Protein AF-A0A328E0W6-F1 (afdb_monomer)

Solvent-accessible surface area (backbone atoms only — not comparable to full-atom values): 5269 Å² total; per-residue (Å²): 118,69,72,60,53,55,52,51,52,51,53,48,50,55,51,46,56,66,42,47,59,57,51,48,51,52,49,50,51,50,49,52,50,52,48,52,48,50,48,52,49,51,49,50,40,51,71,44,63,61,47,48,55,67,72,43,56,86,66,69,67,68,70,70,75,68,81,79,61,64,68,66,53,48,58,52,52,54,50,52,54,55,51,53,58,56,61,63,71,76,112

Foldseek 3Di:
DVVVVVVVVVVVVVVCVVCCVVVVVVVVVVCVVVVVVVVVVVVVCVVVCNVVVVVVPPPPPPVPPPPPPPVVVVVVVVVVVVVVVVVVVVD

Mean predicted aligned error: 18.53 Å

Structure (mmCIF, N/CA/C/O backbone):
data_AF-A0A328E0W6-F1
#
_entry.id   AF-A0A328E0W6-F1
#
loop_
_atom_site.group_PDB
_atom_site.id
_atom_site.type_symbol
_atom_site.label_atom_id
_atom_site.label_alt_id
_atom_site.label_comp_id
_atom_site.label_asym_id
_atom_site.label_entity_id
_atom_site.label_seq_id
_atom_site.pdbx_PDB_ins_code
_atom_site.Cartn_x
_atom_site.Cartn_y
_atom_site.Cartn_z
_atom_site.occupancy
_atom_site.B_iso_or_equiv
_atom_site.auth_seq_id
_atom_site.auth_comp_id
_atom_site.auth_asym_id
_atom_site.auth_atom_id
_atom_site.pdbx_PDB_model_num
ATOM 1 N N . MET A 1 1 ? 36.491 2.032 -21.339 1.00 64.88 1 MET A N 1
ATOM 2 C CA . MET A 1 1 ? 35.543 1.587 -20.295 1.00 64.88 1 MET A CA 1
ATOM 3 C C . MET A 1 1 ? 34.251 2.400 -20.324 1.00 64.88 1 MET A C 1
ATOM 5 O O . MET A 1 1 ? 33.243 1.828 -19.932 1.00 64.88 1 MET A O 1
ATOM 9 N N . GLU A 1 2 ? 34.231 3.629 -20.877 1.00 71.38 2 GLU A N 1
ATOM 10 C CA . GLU A 1 2 ? 33.019 4.475 -20.901 1.00 71.38 2 GLU A CA 1
ATOM 11 C C . GLU A 1 2 ? 31.797 3.960 -21.646 1.00 71.38 2 GLU A C 1
ATOM 13 O O . GLU A 1 2 ? 30.682 3.937 -21.124 1.00 71.38 2 GLU A O 1
ATOM 18 N N . GLU A 1 3 ? 32.030 3.381 -22.804 1.00 72.88 3 GLU A N 1
ATOM 19 C CA . GLU A 1 3 ? 30.980 2.811 -23.641 1.00 72.88 3 GLU A CA 1
ATOM 20 C C . GLU A 1 3 ? 30.210 1.660 -22.948 1.00 72.88 3 GLU A C 1
ATOM 22 O O . GLU A 1 3 ? 29.009 1.464 -23.155 1.00 72.88 3 GLU A O 1
ATOM 27 N N . SER A 1 4 ? 30.877 0.904 -22.068 1.00 76.19 4 SER A N 1
ATOM 28 C CA . SER A 1 4 ? 30.288 -0.252 -21.375 1.00 76.19 4 SER A CA 1
ATOM 29 C C . SER A 1 4 ? 29.284 0.138 -20.286 1.00 76.19 4 SER A C 1
ATOM 31 O O . SER A 1 4 ? 28.288 -0.555 -20.106 1.00 76.19 4 SER A O 1
ATOM 33 N N . TYR A 1 5 ? 29.485 1.247 -19.566 1.00 77.19 5 TYR A N 1
ATOM 34 C CA . TYR A 1 5 ? 28.499 1.677 -18.563 1.00 77.19 5 TYR A CA 1
ATOM 35 C C . TYR A 1 5 ? 27.275 2.319 -19.188 1.00 77.19 5 TYR A C 1
ATOM 37 O O . TYR A 1 5 ? 26.177 2.127 -18.669 1.00 77.19 5 TYR A O 1
ATOM 45 N N . LEU A 1 6 ? 27.439 3.041 -20.298 1.00 81.62 6 LEU A N 1
ATOM 46 C CA . LEU A 1 6 ? 26.318 3.638 -21.023 1.00 81.62 6 LEU A CA 1
ATOM 47 C C . LEU A 1 6 ? 25.405 2.559 -21.619 1.00 81.62 6 LEU A C 1
ATOM 49 O O . LEU A 1 6 ? 24.182 2.655 -21.529 1.00 81.62 6 LEU A O 1
ATOM 53 N N . THR A 1 7 ? 25.984 1.483 -22.153 1.00 80.56 7 THR A N 1
ATOM 54 C CA . THR A 1 7 ? 25.224 0.333 -22.673 1.00 80.56 7 THR A CA 1
ATOM 55 C C . THR A 1 7 ? 24.525 -0.458 -21.567 1.00 80.56 7 THR A C 1
ATOM 57 O O . THR A 1 7 ? 23.355 -0.818 -21.724 1.00 80.56 7 THR A O 1
ATOM 60 N N . LEU A 1 8 ? 25.183 -0.669 -20.422 1.00 80.06 8 LEU A N 1
ATOM 61 C CA . LEU A 1 8 ? 24.582 -1.298 -19.240 1.00 80.06 8 LEU A CA 1
ATOM 62 C C . LEU A 1 8 ? 23.430 -0.468 -18.655 1.00 80.06 8 LEU A C 1
ATOM 64 O O . LEU A 1 8 ? 22.354 -1.016 -18.428 1.00 80.06 8 LEU A O 1
ATOM 68 N N . THR A 1 9 ? 23.620 0.839 -18.446 1.00 80.62 9 THR A N 1
ATOM 69 C CA . THR A 1 9 ? 22.577 1.735 -17.903 1.00 80.62 9 THR A CA 1
ATOM 70 C C . THR A 1 9 ? 21.410 1.921 -18.866 1.00 80.62 9 THR A C 1
ATOM 72 O O . THR A 1 9 ? 20.261 1.867 -18.432 1.00 80.62 9 THR A O 1
ATOM 75 N N . SER A 1 10 ? 21.675 2.062 -20.168 1.00 81.94 10 SER A N 1
ATOM 76 C CA . SER A 1 10 ? 20.634 2.120 -21.201 1.00 81.94 10 SER A CA 1
ATOM 77 C C . SER A 1 10 ? 19.813 0.827 -21.238 1.00 81.94 10 SER A C 1
ATOM 79 O O . SER A 1 10 ? 18.587 0.872 -21.133 1.00 81.94 10 SER A O 1
ATOM 81 N N . SER A 1 11 ? 20.468 -0.340 -21.264 1.00 80.31 11 SER A N 1
ATOM 82 C CA . SER A 1 11 ? 19.780 -1.642 -21.240 1.00 80.31 11 SER A CA 1
ATOM 83 C C . SER A 1 11 ? 18.927 -1.819 -19.982 1.00 80.31 11 SER A C 1
ATOM 85 O O . SER A 1 11 ? 17.795 -2.293 -20.061 1.00 80.31 11 SER A O 1
ATOM 87 N N . TRP A 1 12 ? 19.435 -1.380 -18.827 1.00 79.25 12 TRP A N 1
ATOM 88 C CA . TRP A 1 12 ? 18.694 -1.379 -17.565 1.00 79.25 12 TRP A CA 1
ATOM 89 C C . TRP A 1 12 ? 17.482 -0.447 -17.587 1.00 79.25 12 TRP A C 1
ATOM 91 O O . TRP A 1 12 ? 16.429 -0.813 -17.071 1.00 79.25 12 TRP A O 1
ATOM 101 N N . ALA A 1 13 ? 17.596 0.734 -18.198 1.00 83.31 13 ALA A N 1
ATOM 102 C CA . ALA A 1 13 ? 16.485 1.669 -18.339 1.00 83.31 13 ALA A CA 1
ATOM 103 C C . ALA A 1 13 ? 15.363 1.084 -19.211 1.00 83.31 13 ALA A C 1
ATOM 105 O O . ALA A 1 13 ? 14.194 1.167 -18.836 1.00 83.31 13 ALA A O 1
ATOM 106 N N . TYR A 1 14 ? 15.705 0.418 -20.319 1.00 81.75 14 TYR A N 1
ATOM 107 C CA . TYR A 1 14 ? 14.731 -0.289 -21.159 1.00 81.75 14 TYR A CA 1
ATOM 108 C C . TYR A 1 14 ? 14.069 -1.459 -20.431 1.00 81.75 14 TYR A C 1
ATOM 110 O O . TYR A 1 14 ? 12.846 -1.596 -20.490 1.00 81.75 14 TYR A O 1
ATOM 118 N N . LEU A 1 15 ? 14.851 -2.264 -19.700 1.00 82.56 15 LEU A N 1
ATOM 119 C CA . LEU A 1 15 ? 14.316 -3.328 -18.849 1.00 82.56 15 LEU A CA 1
ATOM 120 C C . LEU A 1 15 ? 13.328 -2.751 -17.835 1.00 82.56 15 LEU A C 1
ATOM 122 O O . LEU A 1 15 ? 12.198 -3.220 -17.719 1.00 82.56 15 LEU A O 1
ATOM 126 N N . SER A 1 16 ? 13.740 -1.697 -17.135 1.00 81.50 16 SER A N 1
ATOM 127 C CA . SER A 1 16 ? 12.929 -1.057 -16.110 1.00 81.50 16 SER A CA 1
ATOM 128 C C . SER A 1 16 ? 11.640 -0.497 -16.705 1.00 81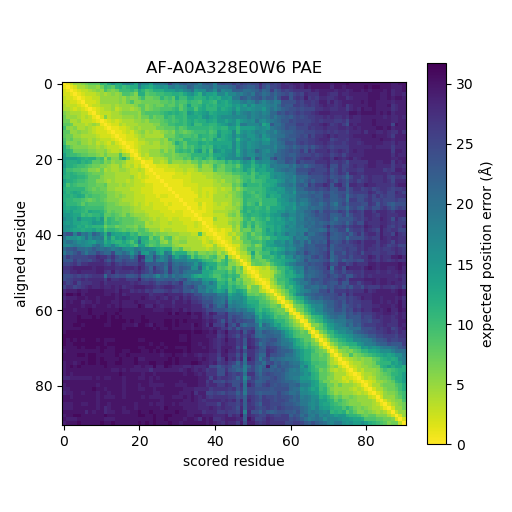.50 16 SER A C 1
ATOM 130 O O . SER A 1 16 ? 10.585 -0.749 -16.152 1.00 81.50 16 SER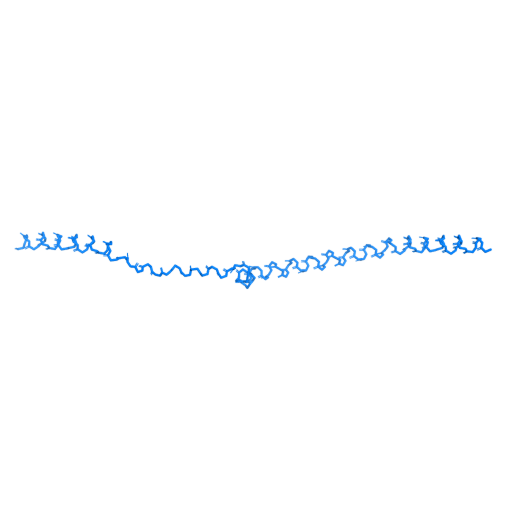 A O 1
ATOM 132 N N . LEU A 1 17 ? 11.653 0.149 -17.877 1.00 81.00 17 LEU A N 1
ATOM 133 C CA . LEU A 1 17 ? 10.430 0.613 -18.553 1.00 81.00 17 LEU A CA 1
ATOM 134 C C . LEU A 1 17 ? 9.498 -0.536 -18.970 1.00 81.00 17 LEU A C 1
ATOM 136 O O . LEU A 1 17 ? 8.274 -0.420 -18.839 1.00 81.00 17 LEU A O 1
ATOM 140 N N . PHE A 1 18 ? 10.068 -1.644 -19.447 1.00 80.25 18 PHE A N 1
ATOM 141 C CA . PHE A 1 18 ? 9.314 -2.832 -19.841 1.00 80.25 18 PHE A CA 1
ATOM 142 C C . PHE A 1 18 ? 8.675 -3.538 -18.643 1.00 80.25 18 PHE A C 1
ATOM 144 O O . PHE A 1 18 ? 7.569 -4.051 -18.771 1.00 80.25 18 PHE A O 1
ATOM 151 N N . PHE A 1 19 ? 9.327 -3.522 -17.479 1.00 79.88 19 PHE A N 1
ATOM 152 C CA . PHE A 1 19 ? 8.817 -4.115 -16.244 1.00 79.88 19 PHE A CA 1
ATOM 153 C C . PHE A 1 19 ? 7.931 -3.162 -15.441 1.00 79.88 19 PHE A C 1
ATOM 155 O O . PHE A 1 19 ? 6.910 -3.589 -14.914 1.00 79.88 19 PHE A O 1
ATOM 162 N N . ILE A 1 20 ? 8.249 -1.869 -15.391 1.00 82.06 20 ILE A N 1
ATOM 163 C CA . ILE A 1 20 ? 7.484 -0.844 -14.672 1.00 82.06 20 ILE A CA 1
ATOM 164 C C . ILE A 1 20 ? 6.043 -0.832 -15.159 1.00 82.06 20 ILE A C 1
ATOM 166 O O . ILE A 1 20 ? 5.144 -0.847 -14.330 1.00 82.06 20 ILE A O 1
ATOM 170 N N . ARG A 1 21 ? 5.791 -0.863 -16.473 1.0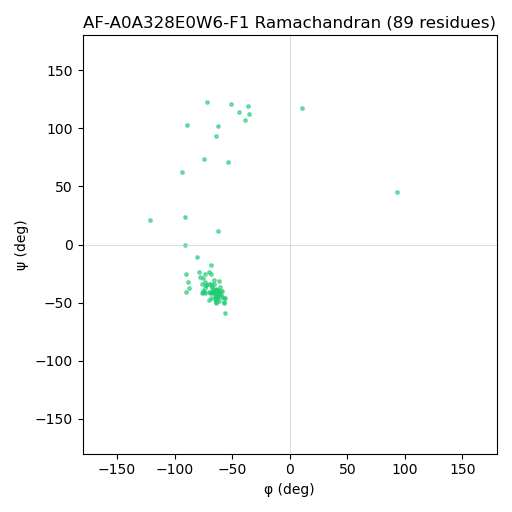0 77.75 21 ARG A N 1
ATOM 171 C CA . ARG A 1 21 ? 4.421 -0.857 -17.016 1.00 77.75 21 ARG A CA 1
ATOM 172 C C . ARG A 1 21 ? 3.544 -2.011 -16.490 1.00 77.75 21 ARG A C 1
ATOM 174 O O . ARG A 1 21 ? 2.514 -1.724 -15.885 1.00 77.75 21 ARG A O 1
ATOM 181 N N . PRO A 1 22 ? 3.908 -3.289 -16.678 1.00 83.94 22 PRO A N 1
ATOM 182 C CA . PRO A 1 22 ? 3.103 -4.417 -16.222 1.00 83.94 22 PRO A CA 1
ATOM 183 C C . PRO A 1 22 ? 3.201 -4.653 -14.711 1.00 83.94 22 PRO A C 1
ATOM 185 O O . PRO A 1 22 ? 2.179 -4.893 -14.075 1.00 83.94 22 PRO A O 1
ATOM 188 N N . ILE A 1 23 ? 4.389 -4.552 -14.106 1.00 90.06 23 ILE A N 1
ATOM 189 C CA . ILE A 1 23 ? 4.565 -4.813 -12.671 1.00 90.06 23 ILE A CA 1
ATOM 190 C C . ILE A 1 23 ? 3.851 -3.746 -11.845 1.00 90.06 23 ILE A C 1
ATOM 192 O O . ILE A 1 23 ? 3.178 -4.098 -10.880 1.00 90.06 23 I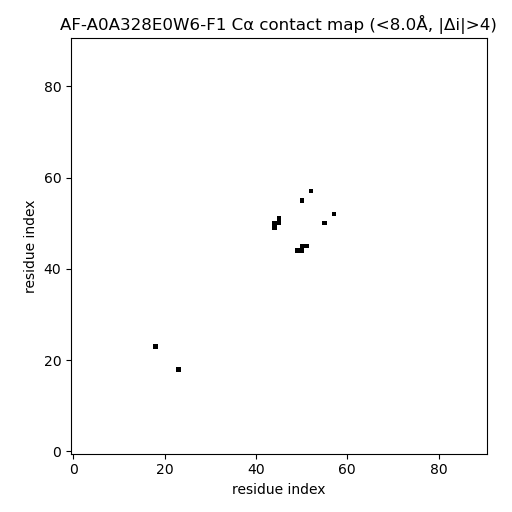LE A O 1
ATOM 196 N N . SER A 1 24 ? 3.920 -2.464 -12.227 1.00 87.62 24 SER A N 1
ATOM 197 C CA . SER A 1 24 ? 3.175 -1.424 -11.505 1.00 87.62 24 SER A CA 1
ATOM 198 C C . SER A 1 24 ? 1.670 -1.640 -11.601 1.00 87.62 24 SER A C 1
ATOM 200 O O . SER A 1 24 ? 0.999 -1.488 -10.590 1.00 87.62 24 SER A O 1
ATOM 202 N N . ALA A 1 25 ? 1.143 -2.057 -12.758 1.00 90.62 25 ALA A N 1
ATOM 203 C CA . ALA A 1 25 ? -0.276 -2.358 -12.915 1.00 90.62 25 ALA A CA 1
ATOM 204 C C . ALA A 1 25 ? -0.7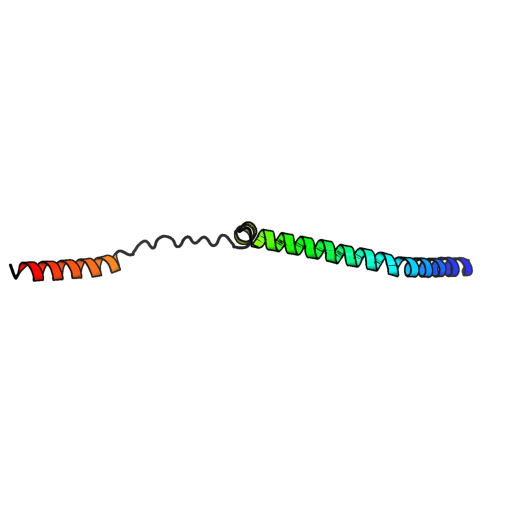04 -3.537 -12.029 1.00 90.62 25 ALA A C 1
ATOM 206 O O . ALA A 1 25 ? -1.712 -3.447 -11.332 1.00 90.62 25 ALA A O 1
ATOM 207 N N . ILE A 1 26 ? 0.082 -4.617 -12.000 1.00 92.88 26 ILE A N 1
ATOM 208 C CA . ILE A 1 26 ? -0.191 -5.792 -11.163 1.00 92.88 26 ILE A CA 1
ATOM 209 C C . ILE A 1 26 ? -0.130 -5.419 -9.684 1.00 92.88 26 ILE A C 1
ATOM 211 O O . ILE A 1 26 ? -1.069 -5.711 -8.949 1.00 92.88 26 ILE A O 1
ATOM 215 N N . ILE A 1 27 ? 0.939 -4.742 -9.253 1.00 93.62 27 ILE A N 1
ATOM 216 C CA . ILE A 1 27 ? 1.072 -4.266 -7.876 1.00 93.62 27 ILE A CA 1
ATOM 217 C C . ILE A 1 27 ? -0.111 -3.370 -7.547 1.00 93.62 27 ILE A C 1
ATOM 219 O O . ILE A 1 27 ? -0.774 -3.625 -6.561 1.00 93.62 27 ILE A O 1
ATOM 223 N N . PHE A 1 28 ? -0.438 -2.391 -8.386 1.00 93.38 28 PHE A N 1
ATOM 224 C CA . PHE A 1 28 ? -1.542 -1.464 -8.161 1.00 93.38 28 PHE A CA 1
ATOM 225 C C . PHE A 1 28 ? -2.882 -2.181 -7.971 1.00 93.38 28 PHE A C 1
ATOM 227 O O . PHE A 1 28 ? -3.602 -1.889 -7.015 1.00 93.38 28 PHE A O 1
ATOM 234 N N . VAL A 1 29 ? -3.193 -3.158 -8.826 1.00 95.06 29 VAL A N 1
ATOM 235 C CA . VAL A 1 29 ? -4.402 -3.982 -8.696 1.00 95.06 29 VAL A CA 1
ATOM 236 C C . VAL A 1 29 ? -4.367 -4.806 -7.410 1.00 95.06 29 VAL A C 1
ATOM 238 O O . VAL A 1 29 ? -5.363 -4.837 -6.692 1.00 95.06 29 VAL A O 1
ATOM 241 N N . LEU A 1 30 ? -3.234 -5.426 -7.071 1.00 95.38 30 LEU A N 1
ATOM 242 C CA . LEU A 1 30 ? -3.072 -6.160 -5.814 1.00 95.38 30 LEU A CA 1
ATOM 243 C C . LEU A 1 30 ? -3.227 -5.241 -4.598 1.00 95.38 30 LEU A C 1
ATOM 245 O O . LEU A 1 30 ? -3.889 -5.623 -3.636 1.00 95.38 30 LEU A O 1
ATOM 249 N N . THR A 1 31 ? -2.686 -4.022 -4.637 1.00 94.31 31 THR A N 1
ATOM 250 C CA . THR A 1 31 ? -2.834 -3.040 -3.562 1.00 94.31 31 THR A CA 1
ATOM 251 C C . THR A 1 31 ? -4.295 -2.656 -3.403 1.00 94.31 31 THR A C 1
ATOM 253 O O . THR A 1 31 ? -4.785 -2.656 -2.283 1.00 94.31 31 THR A O 1
ATOM 256 N N . LEU A 1 32 ? -5.015 -2.378 -4.496 1.00 94.12 32 LEU A N 1
ATOM 257 C CA . LEU A 1 32 ? -6.449 -2.079 -4.450 1.00 94.12 32 LEU A CA 1
ATOM 258 C C . LEU A 1 32 ? -7.269 -3.268 -3.940 1.00 94.12 32 LEU A C 1
ATOM 260 O O . LEU A 1 32 ? -8.190 -3.073 -3.150 1.00 94.12 32 LEU A O 1
ATOM 264 N N . LEU A 1 33 ? -6.916 -4.490 -4.342 1.00 95.31 33 LEU A N 1
ATOM 265 C CA . LEU A 1 33 ? -7.573 -5.716 -3.898 1.00 95.31 33 LEU A CA 1
ATOM 266 C C . LEU A 1 33 ? -7.380 -5.935 -2.393 1.00 95.31 33 LEU A C 1
ATOM 268 O O . LEU A 1 33 ? -8.354 -6.124 -1.669 1.00 95.31 33 LEU A O 1
ATOM 272 N N . VAL A 1 34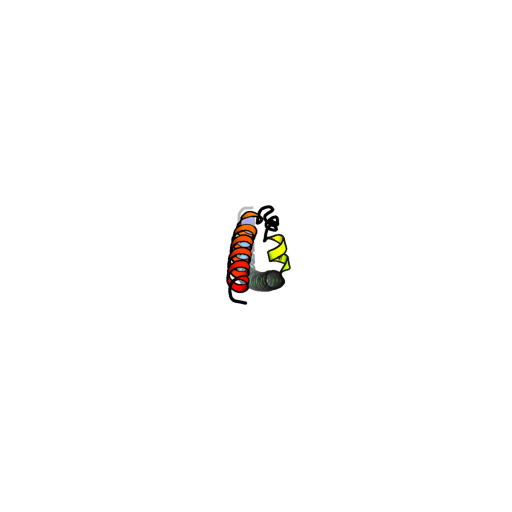 ? -6.138 -5.861 -1.907 1.00 94.06 34 VAL A N 1
ATOM 273 C CA . VAL A 1 34 ? -5.809 -6.005 -0.482 1.00 94.06 34 VAL A CA 1
ATOM 274 C C . VAL A 1 34 ? -6.386 -4.847 0.319 1.00 94.06 34 VAL A C 1
ATOM 276 O O . VAL A 1 34 ? -6.911 -5.066 1.403 1.00 94.06 34 VAL A O 1
ATOM 279 N N . PHE A 1 35 ? -6.341 -3.621 -0.200 1.00 92.12 35 PHE A N 1
ATOM 280 C CA . PHE A 1 35 ? -6.909 -2.459 0.474 1.00 92.12 35 PHE A CA 1
ATOM 281 C C . PHE A 1 35 ? -8.426 -2.579 0.585 1.00 92.12 35 PHE A C 1
ATOM 283 O O . PHE A 1 35 ? -8.952 -2.401 1.675 1.00 92.12 35 PHE A O 1
ATOM 290 N N . GLY A 1 36 ? -9.123 -2.957 -0.491 1.00 91.75 36 GLY A N 1
ATOM 291 C CA . GLY A 1 36 ? -10.561 -3.232 -0.477 1.00 91.75 36 GLY A CA 1
ATOM 292 C C . GLY A 1 36 ? -10.928 -4.383 0.460 1.00 91.75 36 GLY A C 1
ATOM 293 O O . GLY A 1 36 ? -11.886 -4.271 1.222 1.00 91.75 36 GLY A O 1
ATOM 294 N N . TRP A 1 37 ? -10.120 -5.446 0.482 1.00 90.62 37 TRP A N 1
ATOM 295 C CA . TRP A 1 37 ? -10.274 -6.568 1.406 1.00 90.62 37 TRP A CA 1
ATOM 296 C C . TRP A 1 37 ? -10.065 -6.158 2.866 1.00 90.62 37 TRP A C 1
ATOM 298 O O . TRP A 1 37 ? -10.887 -6.480 3.716 1.00 90.62 37 TRP A O 1
ATOM 308 N N . LEU A 1 38 ? -9.007 -5.402 3.172 1.00 86.44 38 LEU A N 1
ATOM 309 C CA . LEU A 1 38 ? -8.738 -4.874 4.510 1.00 86.44 38 LEU A CA 1
ATOM 310 C C . LEU A 1 38 ? -9.796 -3.862 4.940 1.00 86.44 38 LEU A C 1
ATOM 312 O O . LEU A 1 38 ? -10.124 -3.807 6.121 1.00 86.44 38 LEU A O 1
ATOM 316 N N . LEU A 1 39 ? -10.346 -3.072 4.016 1.00 84.81 39 LEU A N 1
ATOM 317 C CA . LEU A 1 39 ? -11.444 -2.154 4.301 1.00 84.81 39 LEU A CA 1
ATOM 318 C C . LEU A 1 39 ? -12.719 -2.926 4.622 1.00 84.81 39 LEU A C 1
ATOM 320 O O . LEU A 1 39 ? -13.354 -2.631 5.628 1.00 84.81 39 LEU A O 1
ATOM 324 N N . ALA A 1 40 ? -13.052 -3.944 3.825 1.00 86.81 40 ALA A N 1
ATOM 325 C CA . ALA A 1 40 ? -14.168 -4.843 4.094 1.00 86.81 40 ALA A CA 1
ATOM 326 C C . ALA A 1 40 ? -13.979 -5.557 5.435 1.00 86.81 40 ALA A C 1
ATOM 328 O O . ALA A 1 40 ? -14.892 -5.580 6.250 1.00 86.81 40 ALA A O 1
ATOM 329 N N . TRP A 1 41 ? -12.770 -6.042 5.716 1.00 84.44 41 TRP A N 1
ATOM 330 C CA . TRP A 1 41 ? -12.415 -6.658 6.988 1.00 84.44 41 TRP A CA 1
ATOM 331 C C . TRP A 1 41 ? -12.539 -5.666 8.145 1.00 84.44 41 TRP A C 1
ATOM 333 O O . TRP A 1 41 ? -13.107 -5.992 9.179 1.00 84.44 41 TRP A O 1
ATOM 343 N N . LYS A 1 42 ? -12.049 -4.434 7.991 1.00 77.88 42 LYS A N 1
ATOM 344 C CA . LYS A 1 42 ? -12.122 -3.382 9.011 1.00 77.88 42 LYS A CA 1
ATOM 345 C C . LYS A 1 42 ? -13.554 -2.914 9.247 1.00 77.88 42 LYS A C 1
ATOM 347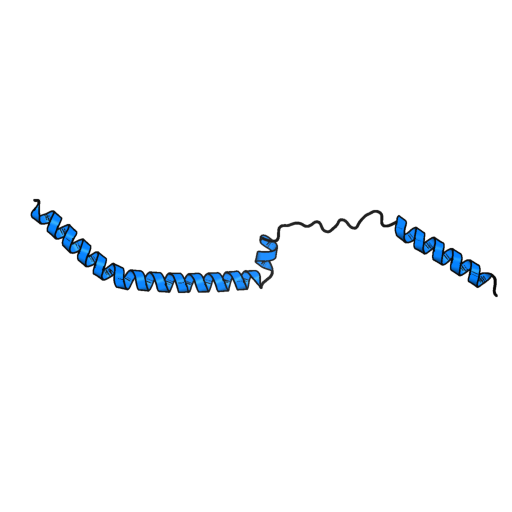 O O . LYS A 1 42 ? -13.893 -2.654 10.391 1.00 77.88 42 LYS A O 1
ATOM 352 N N . LEU A 1 43 ? -14.387 -2.840 8.209 1.00 74.38 43 LEU A N 1
ATOM 353 C CA . LEU A 1 43 ? -15.818 -2.546 8.309 1.00 74.38 43 LEU A CA 1
ATOM 354 C C . LEU A 1 43 ? -16.584 -3.705 8.945 1.00 74.38 43 LEU A C 1
ATOM 356 O O . LEU A 1 43 ? -17.406 -3.459 9.817 1.00 74.38 43 LEU A O 1
ATOM 360 N N . VAL A 1 44 ? -16.268 -4.953 8.595 1.00 75.12 44 VAL A N 1
ATOM 361 C CA . VAL A 1 44 ? -16.773 -6.156 9.277 1.00 75.12 44 VAL A CA 1
ATOM 362 C C . VAL A 1 44 ? -16.382 -6.131 10.753 1.00 75.12 44 VAL A C 1
ATOM 364 O O . VAL A 1 44 ? -17.235 -6.329 11.607 1.00 75.12 44 VAL A O 1
ATOM 367 N N . LEU A 1 45 ? -15.130 -5.801 11.072 1.00 66.19 45 LEU A N 1
ATOM 368 C CA . LEU A 1 45 ? -14.641 -5.622 12.442 1.00 66.19 45 LEU A CA 1
ATOM 369 C C . LEU A 1 45 ? -15.226 -4.394 13.159 1.00 66.19 45 LEU A C 1
ATOM 371 O O . LEU A 1 45 ? -15.101 -4.304 14.378 1.00 66.19 45 LEU A O 1
ATOM 375 N N . VAL A 1 46 ? -15.793 -3.435 12.423 1.00 62.56 46 VAL A N 1
ATOM 376 C CA . VAL A 1 46 ? -16.513 -2.272 12.966 1.00 62.56 46 VAL A CA 1
ATOM 377 C C . VAL A 1 46 ? -17.994 -2.590 13.170 1.00 62.56 46 VAL A C 1
ATOM 379 O O . VAL A 1 46 ? -18.601 -2.066 14.095 1.00 62.56 46 VAL A O 1
ATOM 382 N N . HIS A 1 47 ? -18.578 -3.446 12.327 1.00 65.50 47 HIS A N 1
ATOM 383 C CA . HIS A 1 47 ? -19.953 -3.929 12.448 1.00 65.50 47 HIS A CA 1
ATOM 384 C C . HIS A 1 47 ? -20.096 -4.971 13.548 1.00 65.50 47 HIS A C 1
ATOM 386 O O . HIS A 1 47 ? -21.059 -4.941 14.311 1.00 65.50 47 HIS A O 1
ATOM 392 N N . VAL A 1 48 ? -19.126 -5.875 13.657 1.00 60.88 48 VAL A N 1
ATOM 393 C CA . VAL A 1 48 ? -18.958 -6.675 14.859 1.00 60.88 48 VAL A CA 1
ATOM 394 C C . VAL A 1 48 ? -18.420 -5.712 15.925 1.00 60.88 48 VAL A C 1
ATOM 396 O O . VAL A 1 48 ? -17.380 -5.109 15.696 1.00 60.88 48 VAL A O 1
ATOM 399 N N . PRO A 1 49 ? -19.071 -5.536 17.083 1.00 60.47 49 PRO A N 1
ATOM 400 C CA . PRO A 1 49 ? -18.754 -4.498 18.077 1.00 60.47 49 PRO A CA 1
ATOM 401 C C . PRO A 1 49 ? -17.349 -4.578 18.718 1.00 60.47 49 PRO A C 1
ATOM 403 O O . PRO A 1 49 ? -17.076 -3.859 19.670 1.00 60.47 49 PRO A O 1
ATOM 406 N N . LEU A 1 50 ? -16.434 -5.398 18.200 1.00 62.78 50 LEU A N 1
ATOM 407 C CA . LEU A 1 50 ? -15.103 -5.656 18.742 1.00 62.78 50 LEU A CA 1
ATOM 408 C C . LEU A 1 50 ? -14.151 -4.457 18.611 1.00 62.78 50 LEU A C 1
ATOM 410 O O . LEU A 1 50 ? -13.502 -4.088 19.585 1.00 62.78 50 LEU A O 1
ATOM 414 N N . VAL A 1 51 ? -14.050 -3.803 17.446 1.00 63.69 51 VAL A N 1
ATOM 415 C CA . VAL A 1 51 ? -13.130 -2.652 17.303 1.00 63.69 51 VAL A CA 1
ATOM 416 C C . VAL A 1 51 ? -13.717 -1.387 17.925 1.00 63.69 51 VAL A C 1
ATOM 418 O O . VAL A 1 51 ? -12.961 -0.576 18.447 1.00 63.69 51 VAL A O 1
ATOM 421 N N . GLN A 1 52 ? -15.044 -1.240 17.979 1.00 61.34 52 GLN A N 1
ATOM 422 C CA . GLN A 1 52 ? -15.695 -0.208 18.795 1.00 61.34 52 GLN A CA 1
ATOM 423 C C . GLN A 1 52 ? -15.576 -0.470 20.305 1.00 61.34 52 GLN A C 1
ATOM 425 O O . GLN A 1 52 ? -15.615 0.495 21.050 1.00 61.34 52 GLN A O 1
ATOM 430 N N . GLU A 1 53 ? -15.376 -1.704 20.775 1.00 62.28 53 GLU A N 1
ATOM 431 C CA . GLU A 1 53 ? -15.008 -1.993 22.175 1.00 62.28 53 GLU A CA 1
ATOM 432 C C . GLU A 1 53 ? -13.536 -1.672 22.491 1.00 62.28 53 GLU A C 1
ATOM 434 O O . GLU A 1 53 ? -13.209 -1.336 23.628 1.00 62.28 53 GLU A O 1
ATOM 439 N N . ILE A 1 54 ? -12.638 -1.764 21.501 1.00 68.31 54 ILE A N 1
ATOM 440 C CA . ILE A 1 54 ? -11.192 -1.527 21.677 1.00 68.31 54 ILE A CA 1
ATOM 441 C C . ILE A 1 54 ? -10.827 -0.047 21.435 1.00 68.31 54 ILE A C 1
ATOM 443 O O . ILE A 1 54 ? -10.037 0.525 22.185 1.00 68.31 54 ILE A O 1
ATOM 447 N N . PHE A 1 55 ? -11.418 0.599 20.419 1.00 57.72 55 PHE A N 1
ATOM 448 C CA . PHE A 1 55 ? -11.278 2.037 20.121 1.00 57.72 55 PHE A CA 1
ATOM 449 C C . PHE A 1 55 ? -12.330 2.905 20.808 1.00 57.72 55 PHE A C 1
ATOM 451 O O . PHE A 1 55 ? -12.065 4.072 21.101 1.00 57.72 55 PHE A O 1
ATOM 458 N N . GLY A 1 56 ? -13.497 2.352 21.134 1.00 53.88 56 GLY A N 1
ATOM 459 C CA . GLY A 1 56 ? -14.332 2.878 22.204 1.00 53.88 56 GLY A CA 1
ATOM 460 C C . GLY A 1 56 ? -13.684 2.488 23.512 1.00 53.88 56 GLY A C 1
ATOM 461 O O . GLY A 1 56 ? -14.143 1.593 24.211 1.00 53.88 56 GLY A O 1
ATOM 462 N N . LEU A 1 57 ? -12.579 3.186 23.786 1.00 52.44 57 LEU A N 1
ATOM 463 C CA . LEU A 1 57 ? -12.184 3.686 25.082 1.00 52.44 57 LEU A CA 1
ATOM 464 C C . LEU A 1 57 ? -13.074 3.099 26.174 1.00 52.44 57 LEU A C 1
ATOM 466 O O . LEU A 1 57 ? -14.267 3.403 26.245 1.00 52.44 57 LEU A O 1
ATOM 470 N N . LYS A 1 58 ? -12.481 2.349 27.092 1.00 52.72 58 LYS A N 1
ATOM 471 C CA . LYS A 1 58 ? -12.966 2.255 28.464 1.00 52.72 58 LYS A CA 1
ATOM 472 C C . LYS A 1 58 ? -13.090 3.680 29.053 1.00 52.72 58 LYS A C 1
ATOM 474 O O . LYS A 1 58 ? -12.351 4.071 29.939 1.00 52.72 58 LYS A O 1
ATOM 479 N N . LYS A 1 59 ? -14.069 4.460 28.598 1.00 51.53 59 LYS A N 1
ATOM 480 C CA . LYS A 1 59 ? -14.913 5.329 29.393 1.00 51.53 59 LYS A CA 1
ATOM 481 C C . LYS A 1 59 ? -16.155 4.503 29.721 1.00 51.53 59 LYS A C 1
ATOM 483 O O . LYS A 1 59 ? -17.292 4.871 29.462 1.00 51.53 59 LYS A O 1
ATOM 488 N N . ARG A 1 60 ? -15.918 3.415 30.454 1.00 54.31 60 ARG A N 1
ATOM 489 C CA . ARG A 1 60 ? -16.667 3.282 31.698 1.00 54.31 60 ARG A CA 1
ATOM 490 C C . ARG A 1 60 ? -16.207 4.514 32.513 1.00 54.31 60 ARG A C 1
ATOM 492 O O . ARG A 1 60 ? -15.072 4.554 32.965 1.00 54.31 60 ARG A O 1
ATOM 499 N N . PRO A 1 61 ? -17.029 5.564 32.567 1.00 48.09 61 PRO A N 1
ATOM 500 C CA . PRO A 1 61 ? -17.960 5.596 33.652 1.00 48.09 61 PRO A CA 1
ATOM 501 C C . PRO A 1 61 ? -19.196 4.874 33.152 1.00 48.09 61 PRO A C 1
ATOM 503 O O . PRO A 1 61 ? -20.063 5.441 32.496 1.00 48.09 61 PRO A O 1
ATOM 506 N N . VAL A 1 62 ? -19.338 3.623 33.608 1.00 54.12 62 VAL A N 1
ATOM 507 C CA . VAL A 1 62 ? -20.571 3.328 34.340 1.00 54.12 62 VAL A CA 1
ATOM 508 C C . VAL A 1 62 ? -20.797 4.591 35.147 1.00 54.12 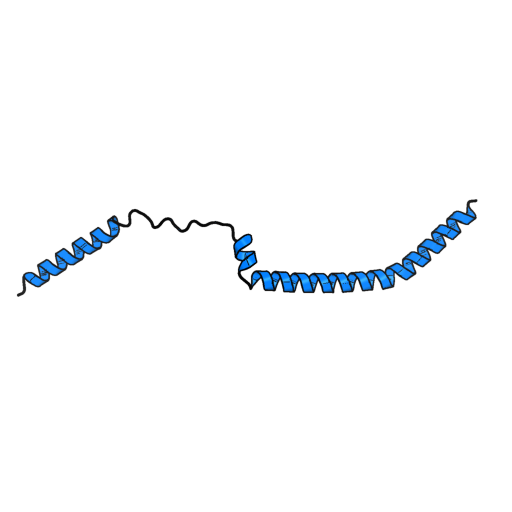62 VAL A C 1
ATOM 510 O O . VAL A 1 62 ? -19.946 4.890 35.986 1.00 54.12 62 VAL A O 1
ATOM 513 N N . LYS A 1 63 ? -21.788 5.422 34.792 1.00 49.88 63 LYS A N 1
ATOM 514 C CA . LYS A 1 63 ? -22.210 6.480 35.705 1.00 49.88 63 LYS A CA 1
ATOM 515 C C . LYS A 1 63 ? -22.263 5.763 37.047 1.00 49.88 63 LYS A C 1
ATOM 517 O O . LYS A 1 63 ? -23.045 4.808 37.123 1.00 49.88 63 LYS A O 1
ATOM 522 N N . PRO A 1 64 ? -21.403 6.092 38.034 1.00 51.62 64 PRO A N 1
ATOM 523 C CA . PRO A 1 64 ? -21.614 5.556 39.358 1.00 51.62 64 PRO A CA 1
ATOM 524 C C . PRO A 1 64 ? -23.065 5.905 39.612 1.00 51.62 64 PRO A C 1
ATOM 526 O O . PRO A 1 64 ? -23.461 7.056 39.396 1.00 51.62 64 PRO A O 1
ATOM 529 N N . LYS A 1 65 ? -23.883 4.877 39.855 1.00 45.56 65 LYS A N 1
ATOM 530 C CA . LYS A 1 65 ? -25.257 5.033 40.315 1.00 45.56 65 LYS A CA 1
ATOM 531 C C . LYS A 1 65 ? -25.205 6.243 41.236 1.00 45.56 65 LYS A C 1
ATOM 533 O O . LYS A 1 65 ? -24.432 6.144 42.186 1.00 45.56 65 LYS A O 1
ATOM 538 N N . PRO A 1 66 ? -25.825 7.395 40.898 1.00 50.53 66 PRO A N 1
ATOM 539 C CA . PRO A 1 66 ? -25.700 8.559 41.746 1.00 50.53 66 PRO A CA 1
ATOM 540 C C . PRO A 1 66 ? -26.362 8.185 43.065 1.00 50.53 66 PRO A C 1
ATOM 542 O O . PRO A 1 66 ? -27.580 8.235 43.241 1.00 50.53 66 PRO A O 1
ATOM 545 N N . GLU A 1 67 ? -25.509 7.701 43.961 1.00 55.59 67 GLU A N 1
ATOM 546 C CA . GLU A 1 67 ? -25.550 7.906 45.379 1.00 55.59 67 GLU A CA 1
ATOM 547 C C . GLU A 1 67 ? -26.047 9.332 45.552 1.00 55.59 67 GLU A C 1
ATOM 549 O O . GLU A 1 67 ? -25.469 10.265 44.999 1.00 55.59 67 GLU A O 1
ATOM 554 N N . ASN A 1 68 ? -27.192 9.473 46.218 1.00 54.34 68 ASN A N 1
ATOM 555 C CA . ASN A 1 68 ? -27.915 10.732 46.402 1.00 54.34 68 ASN A CA 1
ATOM 556 C C . ASN A 1 68 ? -29.030 11.079 45.386 1.00 54.34 68 ASN A C 1
ATOM 558 O O . ASN A 1 68 ? -29.229 12.231 45.015 1.00 54.34 68 ASN A O 1
ATOM 562 N N . ARG A 1 69 ? -29.901 10.113 45.051 1.00 52.03 69 ARG A N 1
ATOM 563 C CA . ARG A 1 69 ? -31.305 10.411 44.668 1.00 52.03 69 ARG A CA 1
ATOM 564 C C . ARG A 1 69 ? -32.271 10.395 45.869 1.00 52.03 69 ARG A C 1
ATOM 566 O O . ARG A 1 69 ? -33.477 10.212 45.707 1.00 52.03 69 ARG A O 1
ATOM 573 N N . ARG A 1 70 ? -31.765 10.605 47.094 1.00 57.75 70 ARG A N 1
ATOM 574 C CA . ARG A 1 70 ? -32.598 10.709 48.311 1.00 57.75 70 ARG A CA 1
ATOM 575 C C . ARG A 1 70 ? -33.458 11.978 48.323 1.00 57.75 70 ARG A C 1
ATOM 577 O O . ARG A 1 70 ? -34.532 11.963 48.909 1.00 57.75 70 ARG A O 1
ATOM 584 N N . ARG A 1 71 ? -33.046 13.035 47.614 1.00 58.06 71 ARG A N 1
ATOM 585 C CA . ARG A 1 71 ? -33.756 14.323 47.621 1.00 58.06 71 ARG A CA 1
ATOM 586 C C . ARG A 1 71 ? -35.049 14.338 46.795 1.00 58.06 71 ARG A C 1
ATOM 588 O O . ARG A 1 71 ? -36.050 14.868 47.253 1.00 58.06 71 ARG A O 1
ATOM 595 N N . PHE A 1 72 ? -35.071 13.697 45.624 1.00 58.00 72 PHE A N 1
ATOM 596 C CA . PHE A 1 72 ? -36.286 13.652 44.789 1.00 58.00 72 PHE A CA 1
ATOM 597 C C . PHE A 1 72 ? -37.318 12.623 45.266 1.00 58.00 72 PHE A C 1
ATOM 599 O O . PHE A 1 72 ? -38.504 12.780 45.001 1.00 58.00 72 PHE A O 1
ATOM 606 N N . THR A 1 73 ? -36.885 11.595 46.002 1.00 59.12 73 THR A N 1
ATOM 607 C CA . THR A 1 73 ? -37.807 10.612 46.597 1.00 59.12 73 THR A CA 1
ATOM 608 C C . THR A 1 73 ? -38.566 11.211 47.789 1.00 59.12 73 THR A C 1
ATOM 610 O O . THR A 1 73 ? -39.727 10.882 47.999 1.00 59.12 73 THR A O 1
ATOM 613 N N . GLN A 1 74 ? -37.948 12.132 48.544 1.00 60.06 74 GLN A N 1
ATOM 614 C CA . GLN A 1 74 ? -38.630 12.864 49.623 1.00 60.06 74 GLN A CA 1
ATOM 615 C C . GLN A 1 74 ? -39.746 13.771 49.095 1.00 60.06 74 GLN A C 1
ATOM 617 O O . GLN A 1 74 ? -40.816 13.797 49.689 1.00 60.06 74 GLN A O 1
ATOM 622 N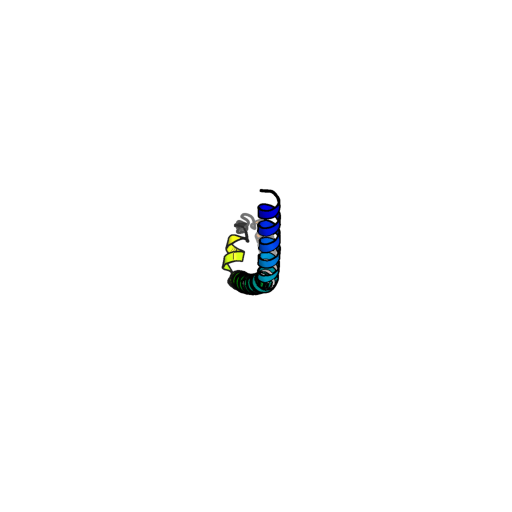 N . PHE A 1 75 ? -39.532 14.434 47.952 1.00 61.94 75 PHE A N 1
ATOM 623 C CA . PHE A 1 75 ? -40.569 15.259 47.323 1.00 61.94 75 PHE A CA 1
ATOM 624 C C . PHE A 1 75 ? -41.832 14.458 46.974 1.00 61.94 75 PHE A C 1
ATOM 626 O O . PHE A 1 75 ? -42.934 14.937 47.217 1.00 61.94 75 PHE A O 1
ATOM 633 N N . TYR A 1 76 ? -41.689 13.225 46.475 1.00 58.75 76 TYR A N 1
ATOM 634 C CA . TYR A 1 76 ? -42.846 12.357 46.224 1.00 58.75 76 TYR A CA 1
ATOM 635 C C . TYR A 1 76 ? -43.466 11.801 47.514 1.00 58.75 76 TYR A C 1
ATOM 637 O O . TYR A 1 76 ? -44.687 11.742 47.618 1.00 58.75 76 TYR A O 1
ATOM 645 N N . LYS A 1 77 ? -42.655 11.462 48.529 1.00 61.56 77 LYS A N 1
ATOM 646 C CA . LYS A 1 77 ? -43.161 10.975 49.827 1.00 61.56 77 LYS A CA 1
ATOM 647 C C . LYS A 1 77 ? -44.056 11.992 50.549 1.00 61.56 77 LYS A C 1
ATOM 649 O O . LYS A 1 77 ? -45.013 11.583 51.197 1.00 61.56 77 LYS A O 1
ATOM 654 N N . ASP A 1 78 ? -43.737 13.282 50.450 1.00 62.66 78 ASP A N 1
ATOM 655 C CA . ASP A 1 78 ? -44.536 14.366 51.044 1.00 62.66 78 ASP A CA 1
ATOM 656 C C . ASP A 1 78 ? -45.851 14.592 50.273 1.00 62.66 78 ASP A C 1
ATOM 658 O O . ASP A 1 78 ? -46.903 14.845 50.854 1.00 62.66 78 ASP A O 1
ATOM 662 N N . MET A 1 79 ? -45.830 14.409 48.948 1.00 63.66 79 MET A N 1
ATOM 663 C CA . MET A 1 79 ? -47.043 14.491 48.130 1.00 63.66 79 MET A CA 1
ATOM 664 C C . MET A 1 79 ? -48.005 13.322 48.381 1.00 63.66 79 MET A C 1
ATOM 666 O O . MET A 1 79 ? -49.208 13.553 48.508 1.00 63.66 79 MET A O 1
ATOM 670 N N . ASP A 1 80 ? -47.499 12.090 48.507 1.00 65.25 80 ASP A N 1
ATOM 671 C CA . ASP A 1 80 ? -48.334 10.919 48.814 1.00 65.25 80 ASP A CA 1
ATOM 672 C C . ASP A 1 80 ? -48.949 10.990 50.220 1.00 65.25 80 ASP A C 1
ATOM 674 O O . ASP A 1 80 ? -50.126 10.667 50.397 1.00 65.25 80 ASP A O 1
ATOM 678 N N . SER A 1 81 ? -48.204 11.456 51.231 1.00 63.78 81 SER A N 1
ATOM 679 C CA . SER A 1 81 ? -48.744 11.620 52.590 1.00 63.78 81 SER A CA 1
ATOM 680 C C . SER A 1 81 ? -49.812 12.718 52.658 1.00 63.78 81 SER A C 1
ATOM 682 O O . SER A 1 81 ? -50.830 12.571 53.345 1.00 63.78 81 SER A O 1
ATOM 684 N N . ARG A 1 82 ? -49.633 13.801 51.896 1.00 65.38 82 ARG A N 1
ATOM 685 C CA . ARG A 1 82 ? -50.593 14.904 51.795 1.00 65.38 82 ARG A CA 1
ATOM 686 C C . ARG A 1 82 ? -51.868 14.515 51.039 1.00 65.38 82 ARG A C 1
ATOM 688 O O . ARG A 1 82 ? -52.947 14.961 51.417 1.00 65.38 82 ARG A O 1
ATOM 695 N N . ASN A 1 83 ? -51.774 13.649 50.029 1.00 63.38 83 ASN A N 1
ATOM 696 C CA . ASN A 1 83 ? -52.948 13.117 49.330 1.00 63.38 83 ASN A CA 1
ATOM 697 C C . ASN A 1 83 ? -53.702 12.074 50.178 1.00 63.38 83 ASN A C 1
ATOM 699 O O . ASN A 1 83 ? -54.926 12.109 50.283 1.00 63.38 83 ASN A O 1
ATOM 703 N N . SER A 1 84 ? -52.970 11.198 50.873 1.00 63.12 84 SER A N 1
ATOM 704 C CA . SER A 1 84 ? -53.563 10.164 51.738 1.00 63.12 84 SER A CA 1
ATOM 705 C C . SER A 1 84 ? -54.329 10.761 52.927 1.00 63.12 84 SER A C 1
ATOM 707 O O . SER A 1 84 ? -55.406 10.290 53.282 1.00 63.12 84 SER A O 1
ATOM 709 N N . SER A 1 85 ? -53.820 11.847 53.517 1.00 60.50 85 SER A N 1
ATOM 710 C CA . SER A 1 85 ? -54.497 12.559 54.615 1.00 60.50 85 SER A CA 1
ATOM 711 C C . SER A 1 85 ? -55.710 13.383 54.166 1.00 60.50 85 SER A C 1
ATOM 713 O O . SER A 1 85 ? -56.623 13.601 54.964 1.00 60.50 85 SER A O 1
ATOM 715 N N . ALA A 1 86 ? -55.760 13.811 52.900 1.00 61.00 86 ALA A N 1
ATOM 716 C CA . ALA A 1 86 ? -56.944 14.438 52.317 1.00 61.00 86 ALA A CA 1
ATOM 717 C C . ALA A 1 86 ? -58.053 13.406 52.045 1.00 61.00 86 ALA A C 1
ATOM 719 O O . ALA A 1 86 ? -59.207 13.662 52.379 1.00 61.00 86 ALA A O 1
ATOM 720 N N . ALA A 1 87 ? -57.701 12.221 51.534 1.00 59.38 87 ALA A N 1
ATOM 721 C CA . ALA A 1 87 ? -58.648 11.129 51.292 1.00 59.38 87 ALA A CA 1
ATOM 722 C C . ALA A 1 87 ? -59.257 10.553 52.586 1.00 59.38 87 ALA A C 1
ATOM 724 O O . ALA A 1 87 ? -60.405 10.122 52.599 1.00 59.38 87 ALA A O 1
ATOM 725 N N . GLN A 1 88 ? -58.518 10.581 53.698 1.00 58.91 88 GLN A N 1
ATOM 726 C CA . GLN A 1 88 ? -58.996 10.069 54.987 1.00 58.91 88 GLN A CA 1
ATOM 727 C C . GLN A 1 88 ? -59.920 11.049 55.738 1.00 58.91 88 GLN A C 1
ATOM 729 O O . GLN A 1 88 ? -60.549 10.670 56.720 1.00 58.91 88 GLN A O 1
ATOM 734 N N . ARG A 1 89 ? -60.026 12.309 55.289 1.00 54.31 89 ARG A N 1
ATOM 735 C CA . ARG A 1 89 ? -60.934 13.321 55.865 1.00 54.31 89 ARG A CA 1
ATOM 736 C C . ARG A 1 89 ? -62.316 13.365 55.207 1.00 54.31 89 ARG A C 1
ATOM 738 O O . ARG A 1 89 ? -63.140 14.180 55.612 1.00 54.31 89 ARG A O 1
ATOM 745 N N . THR A 1 90 ? -62.568 12.522 54.208 1.00 59.69 90 THR A N 1
ATOM 746 C CA . THR A 1 90 ? -63.846 12.456 53.479 1.00 59.69 90 THR A CA 1
ATOM 747 C C . THR A 1 90 ? -64.506 11.080 53.563 1.00 59.69 90 THR A C 1
ATOM 749 O O . THR A 1 90 ? -65.320 10.759 52.699 1.00 59.69 90 THR A O 1
ATOM 752 N N . SER A 1 91 ? -64.143 10.265 54.561 1.00 50.06 91 SER A N 1
ATOM 753 C CA . SER A 1 91 ? -64.790 8.979 54.838 1.00 50.06 91 SER A CA 1
ATOM 754 C C . SER A 1 91 ? -65.505 8.975 56.177 1.00 50.06 91 SER A C 1
ATOM 756 O O . SER A 1 91 ? -65.036 9.679 57.098 1.00 50.06 91 SER A O 1
#

Radius of gyration: 37.77 Å; Cα contacts (8 Å, |Δi|>4): 7; chains: 1; bounding box: 100×22×80 Å

pLDDT: mean 70.84, std 14.36, range [45.56, 95.38]

Secondary structure (DSSP, 8-state):
-HHHHHHHHHHHHHHHHHHHHHHHHHHHHHHHHHHHHHHHHHHHHHHSTHHHHHHS----------S--HHHHHHHHHHHHHHHHHHTT--

InterPro domains:
  IPR031851 Protein of unknown function DUF4750 [PF15938] (12-64)

Organism: NCBI:txid267555

Sequence (91 aa):
MEESYLTLTSSWAYLSLFFIRPISAIIFVLTLLVFGWLLAWKLVLVHVPLVQEIFGLKKRPVKPKPENRRRFTQFYKDMDSRNSSAAQRTS